Protein AF-A0A3P8L3R5-F1 (afdb_monomer_lite)

pLDDT: mean 77.05, std 10.92, range [41.66, 92.06]

Structure (mmCIF, N/CA/C/O backbone):
data_AF-A0A3P8L3R5-F1
#
_entry.id   AF-A0A3P8L3R5-F1
#
loop_
_atom_site.group_PDB
_atom_site.id
_atom_site.type_symbol
_atom_site.label_atom_id
_atom_site.label_alt_id
_atom_site.label_comp_id
_atom_site.label_asym_id
_atom_site.label_entity_id
_atom_site.label_seq_id
_atom_site.pdbx_PDB_ins_code
_atom_site.Cartn_x
_atom_site.Cartn_y
_atom_site.Cartn_z
_atom_site.occupancy
_atom_site.B_iso_or_equiv
_atom_site.auth_seq_id
_atom_site.auth_comp_id
_atom_site.auth_asym_id
_atom_site.auth_atom_id
_atom_site.pdbx_PDB_model_num
ATOM 1 N N . MET A 1 1 ? 10.689 -2.744 18.948 1.00 55.38 1 MET A N 1
ATOM 2 C CA . MET A 1 1 ? 9.551 -3.321 18.220 1.00 55.38 1 MET A CA 1
ATOM 3 C C . MET A 1 1 ? 8.288 -2.693 18.757 1.00 55.38 1 MET A C 1
ATOM 5 O O . MET A 1 1 ? 8.172 -2.549 19.972 1.00 55.38 1 MET A O 1
ATOM 9 N N . SER A 1 2 ? 7.429 -2.208 17.867 1.00 71.69 2 SER A N 1
ATOM 10 C CA . SER A 1 2 ? 6.117 -1.673 18.232 1.00 71.69 2 SER A CA 1
ATOM 11 C C . SER A 1 2 ? 5.126 -2.814 18.494 1.00 71.69 2 SER A C 1
ATOM 13 O O . SER A 1 2 ? 5.303 -3.927 18.002 1.00 71.69 2 SER A O 1
ATOM 15 N N . ALA A 1 3 ? 4.045 -2.540 19.229 1.00 73.31 3 ALA A N 1
ATOM 16 C CA . ALA A 1 3 ? 3.005 -3.539 19.500 1.00 73.31 3 ALA A CA 1
ATOM 17 C C . ALA A 1 3 ? 2.355 -4.104 18.215 1.00 73.31 3 ALA A C 1
ATOM 19 O O . ALA A 1 3 ? 1.875 -5.236 18.210 1.00 73.31 3 ALA A O 1
ATOM 20 N N . VAL A 1 4 ? 2.361 -3.333 17.122 1.00 66.50 4 VAL A N 1
ATOM 21 C CA . VAL A 1 4 ? 1.850 -3.747 15.806 1.00 66.50 4 VAL A CA 1
ATOM 22 C C . VAL A 1 4 ? 2.812 -4.726 15.132 1.00 66.50 4 VAL A C 1
ATOM 24 O O . VAL A 1 4 ? 2.383 -5.767 14.639 1.00 66.50 4 VAL A O 1
ATOM 27 N N . GLU A 1 5 ? 4.117 -4.443 15.175 1.00 68.12 5 GLU A N 1
ATOM 28 C CA . GLU A 1 5 ? 5.156 -5.346 14.659 1.00 68.12 5 GLU A CA 1
ATOM 29 C C . GLU A 1 5 ? 5.139 -6.693 15.398 1.00 68.12 5 GLU A C 1
ATOM 31 O O . GLU A 1 5 ? 5.202 -7.745 14.762 1.00 68.12 5 GLU A O 1
ATOM 36 N N . ASP A 1 6 ? 4.966 -6.672 16.724 1.00 79.00 6 ASP A N 1
ATOM 37 C CA . ASP A 1 6 ? 4.860 -7.881 17.550 1.00 79.00 6 ASP A CA 1
ATOM 38 C C . ASP A 1 6 ? 3.629 -8.722 17.187 1.00 79.00 6 ASP A C 1
ATOM 40 O O . ASP A 1 6 ? 3.698 -9.952 17.110 1.00 79.00 6 ASP A O 1
ATOM 44 N N . ARG A 1 7 ? 2.491 -8.070 16.928 1.00 78.19 7 ARG A N 1
ATOM 45 C CA . ARG A 1 7 ? 1.249 -8.744 16.530 1.00 78.19 7 ARG A CA 1
ATOM 46 C C . ARG A 1 7 ? 1.318 -9.316 15.120 1.00 78.19 7 ARG A C 1
ATOM 48 O O . ARG A 1 7 ? 0.855 -10.440 14.914 1.00 78.19 7 ARG A O 1
ATOM 55 N N . LEU A 1 8 ? 1.907 -8.593 14.167 1.00 79.38 8 LEU A N 1
ATOM 56 C CA . LEU A 1 8 ? 2.134 -9.105 12.816 1.00 79.38 8 LEU A CA 1
ATOM 57 C C . LEU A 1 8 ? 3.078 -10.312 12.859 1.00 79.38 8 LEU A C 1
ATOM 59 O O . LEU A 1 8 ? 2.760 -11.355 12.293 1.00 79.38 8 LEU A O 1
ATOM 63 N N . ALA A 1 9 ? 4.183 -10.218 13.602 1.00 79.88 9 ALA A N 1
ATOM 64 C CA . ALA A 1 9 ? 5.112 -11.328 13.795 1.00 79.88 9 ALA A CA 1
ATOM 65 C C . ALA A 1 9 ? 4.431 -12.543 14.450 1.00 79.88 9 ALA A C 1
ATOM 67 O O . ALA A 1 9 ? 4.612 -13.674 13.996 1.00 79.88 9 ALA A O 1
ATOM 68 N N . ALA A 1 10 ? 3.599 -12.324 15.473 1.00 84.88 10 ALA A N 1
ATOM 69 C CA . ALA A 1 10 ? 2.829 -13.386 16.118 1.00 84.88 10 ALA A CA 1
ATOM 70 C C . ALA A 1 10 ? 1.792 -14.022 15.177 1.00 84.88 10 ALA A C 1
ATOM 72 O O . ALA A 1 10 ? 1.586 -15.237 15.222 1.00 84.88 10 ALA A O 1
ATOM 73 N N . THR A 1 11 ? 1.157 -13.225 14.315 1.00 85.06 11 THR A N 1
ATOM 74 C CA . THR A 1 11 ? 0.222 -13.708 13.289 1.00 85.06 11 THR A CA 1
ATOM 75 C C . THR A 1 11 ? 0.968 -14.558 12.266 1.00 85.06 11 THR A C 1
ATOM 77 O O . THR A 1 11 ? 0.641 -15.725 12.083 1.00 85.06 11 THR A O 1
ATOM 80 N N . LEU A 1 12 ? 2.064 -14.057 11.695 1.00 85.69 12 LEU A N 1
ATOM 81 C CA . LEU A 1 12 ? 2.889 -14.817 10.754 1.00 85.69 12 LEU A CA 1
ATOM 82 C C . LEU A 1 12 ? 3.422 -16.121 11.363 1.00 85.69 12 LEU A C 1
ATOM 84 O O . LEU A 1 12 ? 3.400 -17.151 10.698 1.00 85.69 12 LEU A O 1
ATOM 88 N N . ALA A 1 13 ? 3.835 -16.120 12.634 1.00 86.94 13 ALA A N 1
ATOM 89 C CA . ALA A 1 13 ? 4.325 -17.315 13.325 1.00 86.94 13 ALA A CA 1
ATOM 90 C C . ALA A 1 13 ? 3.260 -18.423 13.465 1.00 86.94 13 ALA A C 1
ATOM 92 O O . ALA A 1 13 ? 3.587 -19.611 13.372 1.00 86.94 13 ALA A O 1
ATOM 93 N N . LYS A 1 14 ? 1.990 -18.046 13.667 1.00 87.38 14 LYS A N 1
ATOM 94 C CA . LYS A 1 14 ? 0.848 -18.978 13.719 1.00 87.38 14 LYS A CA 1
ATOM 95 C C . LYS A 1 14 ? 0.460 -19.517 12.345 1.00 87.38 14 LYS A C 1
ATOM 97 O O . LYS A 1 14 ? -0.125 -20.593 12.273 1.00 87.38 14 LYS A O 1
ATOM 102 N N . HIS A 1 15 ? 0.805 -18.791 11.284 1.00 86.50 15 HIS A N 1
ATOM 103 C CA . HIS A 1 15 ? 0.458 -19.122 9.907 1.00 86.50 15 HIS A CA 1
ATOM 104 C C . HIS A 1 15 ? 1.689 -19.493 9.060 1.00 86.50 15 HIS A C 1
ATOM 106 O O . HIS A 1 15 ? 1.769 -19.182 7.876 1.00 86.50 15 HIS A O 1
ATOM 112 N N . GLN A 1 16 ? 2.683 -20.141 9.675 1.00 83.06 16 GLN A N 1
ATOM 113 C CA . GLN A 1 16 ? 3.796 -20.766 8.953 1.00 83.06 16 GLN A CA 1
ATOM 114 C C . GLN A 1 16 ? 3.380 -22.135 8.411 1.00 83.06 16 GLN A C 1
ATOM 116 O O . GLN A 1 16 ? 2.519 -22.801 8.991 1.00 83.06 16 GLN A O 1
ATOM 121 N N . PHE A 1 17 ? 4.082 -22.603 7.378 1.00 77.50 17 PHE A N 1
ATOM 122 C CA . PHE A 1 17 ? 3.996 -23.996 6.954 1.00 77.50 17 PHE A CA 1
ATOM 123 C C . PHE A 1 17 ? 4.320 -24.950 8.109 1.00 77.50 17 PHE A C 1
ATOM 125 O O . PHE A 1 17 ? 5.267 -24.746 8.885 1.00 77.50 17 PHE A O 1
ATOM 132 N N . SER A 1 18 ? 3.533 -26.016 8.221 1.00 68.81 18 SER A N 1
ATOM 133 C CA . SER A 1 18 ? 3.913 -27.159 9.036 1.00 68.81 18 SER A CA 1
ATOM 134 C C . SER A 1 18 ? 5.006 -27.947 8.316 1.00 68.81 18 SER A C 1
ATOM 136 O O . SER A 1 18 ? 4.882 -28.282 7.145 1.00 68.81 18 SER A O 1
ATOM 138 N N . TYR A 1 19 ? 6.087 -28.276 9.021 1.00 56.81 19 TYR A N 1
ATOM 139 C CA . TYR A 1 19 ? 7.173 -29.098 8.471 1.00 56.81 19 TYR A CA 1
ATOM 140 C C . TYR A 1 19 ? 6.793 -30.582 8.320 1.00 56.81 19 TYR A C 1
ATOM 142 O O . TYR A 1 19 ? 7.556 -31.345 7.738 1.00 56.81 19 TYR A O 1
ATOM 150 N N . PHE A 1 20 ? 5.663 -31.010 8.895 1.00 57.44 20 PHE A N 1
ATOM 151 C CA . PHE A 1 20 ? 5.317 -32.429 9.024 1.00 57.44 20 PHE A CA 1
ATOM 152 C C . PHE A 1 20 ? 4.307 -32.921 7.985 1.00 57.44 20 PHE A C 1
ATOM 154 O O . PHE A 1 20 ? 4.322 -34.105 7.667 1.00 57.44 20 PHE A O 1
ATOM 161 N N . ASN A 1 21 ? 3.491 -32.025 7.428 1.00 54.94 21 ASN A N 1
ATOM 162 C CA . ASN A 1 21 ? 2.608 -32.291 6.301 1.00 54.94 21 ASN A CA 1
ATOM 163 C C . ASN A 1 21 ? 2.776 -31.116 5.337 1.00 54.94 21 ASN A C 1
ATOM 165 O O . ASN A 1 21 ? 2.343 -30.007 5.626 1.00 54.94 21 ASN A O 1
ATOM 169 N N . GLU A 1 22 ? 3.432 -31.332 4.202 1.00 58.62 22 GLU A N 1
ATOM 170 C CA . GLU A 1 22 ? 3.744 -30.299 3.203 1.00 58.62 22 GLU A CA 1
ATOM 171 C C . GLU A 1 22 ? 2.491 -29.794 2.456 1.00 58.62 22 GLU A C 1
ATOM 173 O O . GLU A 1 22 ? 2.533 -29.608 1.252 1.00 58.62 22 GLU A O 1
ATOM 178 N N . VAL A 1 23 ? 1.348 -29.638 3.127 1.00 60.97 23 VAL A N 1
ATOM 179 C CA . VAL A 1 23 ? 0.067 -29.185 2.560 1.00 60.97 23 VAL A CA 1
ATOM 180 C C . VAL A 1 23 ? -0.790 -28.379 3.549 1.00 60.97 23 VAL A C 1
ATOM 182 O O . VAL A 1 23 ? -1.826 -27.847 3.143 1.00 60.97 23 VAL A O 1
ATOM 185 N N . ASP A 1 24 ? -0.385 -28.252 4.821 1.00 75.75 24 ASP A N 1
ATOM 186 C CA . ASP A 1 24 ? -1.150 -27.540 5.849 1.00 75.75 24 ASP A CA 1
ATOM 187 C C . ASP A 1 24 ? -0.393 -26.351 6.480 1.00 75.75 24 ASP A C 1
ATOM 189 O O . ASP A 1 24 ? 0.824 -26.326 6.702 1.00 75.75 24 ASP A O 1
ATOM 193 N N . CYS A 1 25 ? -1.159 -25.297 6.747 1.00 83.44 25 CYS A N 1
ATOM 194 C CA . CYS A 1 25 ? -0.746 -24.170 7.564 1.00 83.44 25 CYS A CA 1
ATOM 195 C C . CYS A 1 25 ? -0.860 -24.567 9.042 1.00 83.44 25 CYS A C 1
ATOM 197 O O . CYS A 1 25 ? -1.805 -25.253 9.434 1.00 83.44 25 CYS A O 1
ATOM 199 N N . ARG A 1 26 ? 0.042 -24.085 9.905 1.00 85.75 26 ARG A N 1
ATOM 200 C CA . ARG A 1 26 ? 0.009 -24.369 11.357 1.00 85.75 26 ARG A CA 1
ATOM 201 C C . ARG A 1 26 ? -1.292 -23.972 12.058 1.00 85.75 26 ARG A C 1
ATOM 203 O O . ARG A 1 26 ? -1.574 -24.489 13.137 1.00 85.75 26 ARG A O 1
ATOM 210 N N . CYS A 1 27 ? -2.085 -23.085 11.465 1.00 85.62 27 CYS A N 1
ATOM 211 C CA . CYS A 1 27 ? -3.404 -22.718 11.975 1.00 85.62 27 CYS A CA 1
ATOM 212 C C . CYS A 1 27 ? -4.484 -23.793 11.721 1.00 85.62 27 CYS A C 1
ATOM 214 O O . CYS A 1 27 ? -5.622 -23.617 12.147 1.00 85.62 27 CYS A O 1
ATOM 216 N N . GLY A 1 28 ? -4.144 -24.889 11.032 1.00 86.06 28 GLY A N 1
ATOM 217 C CA . GLY A 1 28 ? -5.070 -25.951 10.636 1.00 86.06 28 GLY A CA 1
ATOM 218 C C . GLY A 1 28 ? -5.750 -25.715 9.285 1.00 86.06 28 GLY A C 1
ATOM 219 O O . GLY A 1 28 ? -6.596 -26.514 8.890 1.00 86.06 28 GLY A O 1
ATOM 220 N N . TRP A 1 29 ? -5.400 -24.640 8.570 1.00 87.56 29 TRP A N 1
ATOM 221 C CA . TRP A 1 29 ? -5.862 -24.425 7.200 1.00 87.56 29 TRP A CA 1
ATOM 222 C C . TRP A 1 29 ? -5.174 -25.400 6.244 1.00 87.56 29 TRP A C 1
ATOM 224 O O . TRP A 1 29 ? -3.956 -25.575 6.289 1.00 87.56 29 TRP A O 1
ATOM 234 N N . VAL A 1 30 ? -5.964 -26.011 5.366 1.00 84.31 30 VAL A N 1
ATOM 235 C CA . VAL A 1 30 ? -5.508 -26.967 4.356 1.00 84.31 30 VAL A CA 1
ATOM 236 C C . VAL A 1 30 ? -5.732 -26.344 2.987 1.00 84.31 30 VAL A C 1
ATOM 238 O O . VAL A 1 30 ? -6.819 -25.832 2.717 1.00 84.31 30 VAL A O 1
ATOM 241 N N . ALA A 1 31 ? -4.706 -26.371 2.139 1.00 79.69 31 ALA A N 1
ATOM 242 C CA . ALA A 1 31 ? -4.788 -25.769 0.818 1.00 79.69 31 ALA A CA 1
ATOM 243 C C . ALA A 1 31 ? -5.690 -26.581 -0.123 1.00 79.69 31 ALA A C 1
ATOM 245 O O . ALA A 1 31 ? -5.488 -27.782 -0.301 1.00 79.69 31 ALA A O 1
ATOM 246 N N . ASP A 1 32 ? -6.641 -25.908 -0.771 1.00 81.75 32 ASP A N 1
ATOM 247 C CA . ASP A 1 32 ? -7.305 -26.427 -1.966 1.00 81.75 32 ASP A CA 1
ATOM 248 C C . ASP A 1 32 ? -6.478 -26.008 -3.181 1.00 81.75 32 ASP A C 1
ATOM 250 O O . ASP A 1 32 ? -6.447 -24.836 -3.557 1.00 81.75 32 ASP A O 1
ATOM 254 N N . LEU A 1 33 ? -5.701 -26.950 -3.714 1.00 75.81 33 LEU A N 1
ATOM 255 C CA . LEU A 1 33 ? -4.638 -26.617 -4.654 1.00 75.81 33 LEU A CA 1
ATOM 256 C C . LEU A 1 33 ? -5.145 -26.327 -6.063 1.00 75.81 33 LEU A C 1
ATOM 258 O O . LEU A 1 33 ? -4.493 -25.546 -6.742 1.00 75.81 33 LEU A O 1
ATOM 262 N N . GLY A 1 34 ? -6.287 -26.872 -6.503 1.00 78.31 34 GLY A N 1
ATOM 263 C CA . GLY A 1 34 ? -6.771 -26.686 -7.880 1.00 78.31 34 GLY A CA 1
ATOM 264 C C . GLY A 1 34 ? -5.628 -26.692 -8.915 1.00 78.31 34 GLY A C 1
ATOM 265 O O . GLY A 1 34 ? -4.871 -27.660 -8.993 1.00 78.31 34 GLY A O 1
ATOM 266 N N . ASP A 1 35 ? -5.462 -25.568 -9.625 1.00 76.31 35 ASP A N 1
ATOM 267 C CA . ASP A 1 35 ? -4.362 -25.311 -10.576 1.00 76.31 35 ASP A CA 1
ATOM 268 C C . ASP A 1 35 ? -3.202 -24.445 -10.017 1.00 76.31 35 ASP A C 1
ATOM 270 O O . ASP A 1 35 ? -2.300 -24.054 -10.761 1.00 76.31 35 ASP A O 1
ATOM 274 N N . CYS A 1 36 ? -3.198 -24.095 -8.729 1.00 76.44 36 CYS A N 1
ATOM 275 C CA . CYS A 1 36 ? -2.165 -23.260 -8.107 1.00 76.44 36 CYS A CA 1
ATOM 276 C C . CYS A 1 36 ? -1.168 -24.074 -7.269 1.00 76.44 36 CYS A C 1
ATOM 278 O O . CYS A 1 36 ? -1.457 -25.149 -6.745 1.00 76.44 36 CYS A O 1
ATOM 280 N N . SER A 1 37 ? 0.054 -23.553 -7.126 1.00 81.62 37 SER A N 1
ATOM 281 C CA . SER A 1 37 ? 1.039 -24.182 -6.245 1.00 81.62 37 SER A CA 1
ATOM 282 C C . SER A 1 37 ? 0.665 -23.983 -4.775 1.00 81.62 37 SER A C 1
ATOM 284 O O . SER A 1 37 ? 0.113 -22.951 -4.389 1.00 81.62 37 SER A O 1
ATOM 286 N N . LEU A 1 38 ? 1.060 -24.927 -3.920 1.00 79.88 38 LEU A N 1
ATOM 287 C CA . LEU A 1 38 ? 0.885 -24.814 -2.470 1.00 79.88 38 LEU A CA 1
ATOM 288 C C . LEU A 1 38 ? 1.448 -23.507 -1.901 1.00 79.88 38 LEU A C 1
ATOM 290 O O . LEU A 1 38 ? 0.831 -22.890 -1.036 1.00 79.88 38 LEU A O 1
ATOM 294 N N . ALA A 1 39 ? 2.609 -23.077 -2.397 1.00 74.56 39 ALA A N 1
ATOM 295 C CA . ALA A 1 39 ? 3.230 -21.829 -1.976 1.00 74.56 39 ALA A CA 1
ATOM 296 C C . ALA A 1 39 ? 2.325 -20.618 -2.263 1.00 74.56 39 ALA A C 1
ATOM 298 O O . ALA A 1 39 ? 2.180 -19.751 -1.404 1.00 74.56 39 ALA A O 1
ATOM 299 N N . GLN A 1 40 ? 1.678 -20.583 -3.433 1.00 73.50 40 GLN A N 1
ATOM 300 C CA . GLN A 1 40 ? 0.737 -19.523 -3.805 1.00 73.50 40 GLN A CA 1
ATOM 301 C C . GLN A 1 40 ? -0.546 -19.583 -2.972 1.00 73.50 40 GLN A C 1
ATOM 303 O O . GLN A 1 40 ? -0.970 -18.558 -2.442 1.00 73.50 40 GLN A O 1
ATOM 308 N N . ALA A 1 41 ? -1.126 -20.774 -2.797 1.00 79.81 41 ALA A N 1
ATOM 309 C CA . ALA A 1 41 ? -2.331 -20.960 -1.991 1.00 79.81 41 ALA A CA 1
ATOM 310 C C . ALA A 1 41 ? -2.103 -20.523 -0.530 1.00 79.81 41 ALA A C 1
ATOM 312 O O . ALA A 1 41 ? -2.916 -19.811 0.057 1.00 79.81 41 ALA A O 1
ATOM 313 N N . HIS A 1 42 ? -0.957 -20.893 0.047 1.00 83.19 42 HIS A N 1
ATOM 314 C CA . HIS A 1 42 ? -0.583 -20.507 1.404 1.00 83.19 42 HIS A CA 1
ATOM 315 C C . HIS A 1 42 ? -0.300 -19.006 1.531 1.00 83.19 42 HIS A C 1
ATOM 317 O O . HIS A 1 42 ? -0.730 -18.385 2.500 1.00 83.19 42 HIS A O 1
ATOM 323 N N . ALA A 1 43 ? 0.379 -18.397 0.553 1.00 77.38 43 ALA A N 1
ATOM 324 C CA . ALA A 1 43 ? 0.585 -16.950 0.534 1.00 77.38 43 ALA A CA 1
ATOM 325 C C . ALA A 1 43 ? -0.753 -16.189 0.512 1.00 77.38 43 ALA A C 1
ATOM 327 O O . ALA A 1 43 ? -0.932 -15.254 1.292 1.00 77.38 43 ALA A O 1
ATOM 328 N N . ALA A 1 44 ? -1.714 -16.639 -0.301 1.00 79.62 44 ALA A N 1
ATOM 329 C CA . ALA A 1 44 ? -3.061 -16.073 -0.339 1.00 79.62 44 ALA A CA 1
ATOM 330 C C . ALA A 1 44 ? -3.808 -16.249 0.997 1.00 79.62 44 ALA A C 1
ATOM 332 O O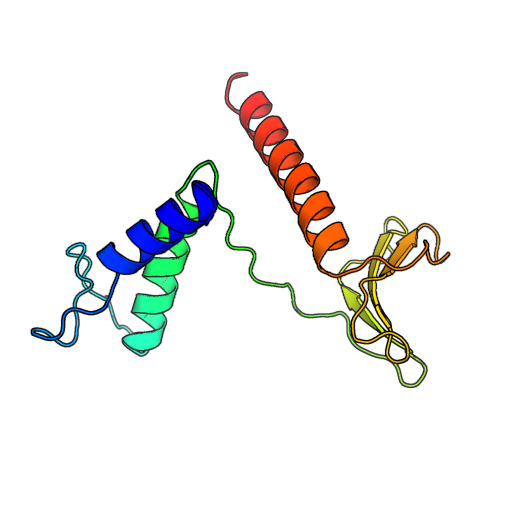 . ALA A 1 44 ? -4.447 -15.314 1.475 1.00 79.62 44 ALA A O 1
ATOM 333 N N . HIS A 1 45 ? -3.679 -17.411 1.648 1.00 84.62 45 HIS A N 1
ATOM 334 C CA . HIS A 1 45 ? -4.241 -17.641 2.981 1.00 84.62 45 HIS A CA 1
ATOM 335 C C . HIS A 1 45 ? -3.665 -16.682 4.036 1.00 84.62 45 HIS A C 1
ATOM 337 O O . HIS A 1 45 ? -4.423 -16.053 4.773 1.00 84.62 45 HIS A O 1
ATOM 343 N N . VAL A 1 46 ? -2.337 -16.542 4.109 1.00 82.81 46 VAL A N 1
ATOM 344 C CA . VAL A 1 46 ? -1.683 -15.630 5.063 1.00 82.81 46 VAL A CA 1
ATOM 345 C C . VAL A 1 46 ? -2.100 -14.182 4.798 1.00 82.81 46 VAL A C 1
ATOM 347 O O . VAL A 1 46 ? -2.410 -13.458 5.743 1.00 82.81 46 VAL A O 1
ATOM 350 N N . ALA A 1 47 ? -2.172 -13.773 3.528 1.00 76.81 47 ALA A N 1
ATOM 351 C CA . ALA A 1 47 ? -2.651 -12.448 3.148 1.00 76.81 47 ALA A CA 1
ATOM 352 C C . ALA A 1 47 ? -4.096 -12.204 3.617 1.00 76.81 47 ALA A C 1
ATOM 354 O O . ALA A 1 47 ? -4.366 -11.166 4.214 1.00 76.81 47 ALA A O 1
ATOM 355 N N . ALA A 1 48 ? -4.997 -13.176 3.437 1.00 79.12 48 ALA A N 1
ATOM 356 C CA . ALA A 1 48 ? -6.385 -13.083 3.896 1.00 79.12 48 ALA A CA 1
ATOM 357 C C . ALA A 1 48 ? -6.500 -12.967 5.426 1.00 79.12 48 ALA A C 1
ATOM 359 O O . ALA A 1 48 ? -7.312 -12.197 5.931 1.00 79.12 48 ALA A O 1
ATOM 360 N N . VAL A 1 49 ? -5.662 -13.690 6.176 1.00 84.38 49 VAL A N 1
ATOM 361 C CA . VAL A 1 49 ? -5.620 -13.611 7.645 1.00 84.38 49 VAL A CA 1
ATOM 362 C C . VAL A 1 49 ? -5.171 -12.229 8.107 1.00 84.38 49 VAL A C 1
ATOM 364 O O . VAL A 1 49 ? -5.796 -11.650 8.992 1.00 84.38 49 VAL A O 1
ATOM 367 N N . ILE A 1 50 ? -4.116 -11.677 7.505 1.00 80.50 50 ILE A N 1
ATOM 368 C CA . ILE A 1 50 ? -3.638 -10.334 7.857 1.00 80.50 50 ILE A CA 1
ATOM 369 C C . ILE A 1 50 ? -4.694 -9.287 7.483 1.00 80.50 50 ILE A C 1
ATOM 371 O O . ILE A 1 50 ? -4.988 -8.420 8.297 1.00 80.50 50 ILE A O 1
ATOM 375 N N . ALA A 1 51 ? -5.311 -9.410 6.305 1.00 71.88 51 ALA A N 1
ATOM 376 C CA . ALA A 1 51 ? -6.378 -8.521 5.847 1.00 71.88 51 ALA A CA 1
ATOM 377 C C . ALA A 1 51 ? -7.660 -8.602 6.698 1.00 71.88 51 ALA A C 1
ATOM 379 O O . ALA A 1 51 ? -8.456 -7.669 6.681 1.00 71.88 51 ALA A O 1
ATOM 380 N N . SER A 1 52 ? -7.866 -9.694 7.444 1.00 75.62 52 SER A N 1
ATOM 381 C CA . SER A 1 52 ? -8.984 -9.843 8.388 1.00 75.62 52 SER A CA 1
ATOM 382 C C . SER A 1 52 ? -8.752 -9.171 9.748 1.00 75.62 52 SER A C 1
ATOM 384 O O . SER A 1 52 ? -9.636 -9.208 10.598 1.00 75.62 52 SER A O 1
ATOM 386 N N . SER A 1 53 ? -7.571 -8.589 9.985 1.00 76.50 53 SER A N 1
ATOM 387 C CA . SER A 1 53 ? -7.299 -7.822 11.202 1.00 76.50 53 SER A CA 1
ATOM 388 C C . SER A 1 53 ? -7.830 -6.401 11.041 1.00 76.50 53 SER A C 1
ATOM 390 O O . SER A 1 53 ? -7.445 -5.704 10.109 1.00 76.50 53 SER A O 1
ATOM 392 N N . ASP A 1 54 ? -8.632 -5.935 11.996 1.00 68.88 54 ASP A N 1
ATOM 393 C CA . ASP A 1 54 ? -9.258 -4.602 11.944 1.00 68.88 54 ASP A CA 1
ATOM 394 C C . ASP A 1 54 ? -8.243 -3.439 11.925 1.00 68.88 54 ASP A C 1
ATOM 396 O O . ASP A 1 54 ? -8.574 -2.311 11.568 1.00 68.88 54 ASP A O 1
ATOM 400 N N . ASP A 1 55 ? -6.997 -3.711 12.317 1.00 66.06 55 ASP A N 1
ATOM 401 C CA . ASP A 1 55 ? -5.900 -2.751 12.440 1.00 66.06 55 ASP A CA 1
ATOM 402 C C . ASP A 1 55 ? -4.680 -3.063 11.552 1.00 66.06 55 ASP A C 1
ATOM 404 O O . ASP A 1 55 ? -3.651 -2.399 11.684 1.00 66.06 55 ASP A O 1
ATOM 408 N N . LEU A 1 56 ? -4.765 -4.058 10.656 1.00 65.88 56 LEU A N 1
ATOM 409 C CA . LEU A 1 56 ? -3.729 -4.341 9.655 1.00 65.88 56 LEU A CA 1
ATOM 410 C C . LEU A 1 56 ? -4.346 -4.295 8.258 1.00 65.88 56 LEU A C 1
ATOM 412 O O . LEU A 1 56 ? -5.352 -4.941 7.995 1.00 65.88 56 LEU A O 1
ATOM 416 N N . ALA A 1 57 ? -3.699 -3.596 7.328 1.00 61.00 57 ALA A N 1
ATOM 417 C CA . ALA A 1 57 ? -4.026 -3.713 5.913 1.00 61.00 57 ALA A CA 1
ATOM 418 C C . ALA A 1 57 ? -2.859 -4.314 5.144 1.00 61.00 57 ALA A C 1
ATOM 420 O O . ALA A 1 57 ? -1.717 -3.868 5.260 1.00 61.00 57 ALA A O 1
ATOM 421 N N . VAL A 1 58 ? -3.175 -5.306 4.317 1.00 62.66 58 VAL A N 1
ATOM 422 C CA . VAL A 1 58 ? -2.321 -5.716 3.205 1.00 62.66 58 VAL A CA 1
ATOM 423 C C . VAL A 1 58 ? -2.843 -4.994 1.977 1.00 62.66 58 VAL A C 1
ATOM 425 O O . VAL A 1 58 ? -3.991 -5.189 1.587 1.00 62.66 58 VAL A O 1
ATOM 428 N N . ILE A 1 59 ? -2.005 -4.149 1.389 1.00 65.38 59 ILE A N 1
ATOM 429 C CA . ILE A 1 59 ? -2.331 -3.430 0.163 1.00 65.38 59 ILE A CA 1
ATOM 430 C C . ILE A 1 59 ? -1.483 -4.057 -0.936 1.00 65.38 59 ILE A C 1
ATOM 432 O O . ILE A 1 59 ? -0.267 -3.867 -0.972 1.00 65.38 59 ILE A O 1
ATOM 436 N N . GLU A 1 60 ? -2.114 -4.847 -1.804 1.00 67.44 60 GLU A N 1
ATOM 437 C CA . GLU A 1 60 ? -1.487 -5.183 -3.078 1.00 67.44 60 GLU A CA 1
ATOM 438 C C . GLU A 1 60 ? -1.369 -3.890 -3.882 1.00 67.44 60 GLU A C 1
ATOM 440 O O . GLU A 1 60 ? -2.348 -3.154 -4.040 1.00 67.44 60 GLU A O 1
ATOM 445 N N . LEU A 1 61 ? -0.158 -3.578 -4.343 1.00 68.19 61 LEU A N 1
ATOM 446 C CA . LEU A 1 61 ? 0.033 -2.389 -5.156 1.00 68.19 61 LEU A CA 1
ATOM 447 C C . LEU A 1 61 ? -0.687 -2.590 -6.494 1.00 68.19 61 LEU A C 1
ATOM 449 O O . LEU A 1 61 ? -0.475 -3.621 -7.142 1.00 68.19 61 LEU A O 1
ATOM 453 N N . PRO A 1 62 ? -1.502 -1.619 -6.942 1.00 77.50 62 PRO A N 1
ATOM 454 C CA . PRO A 1 62 ? -2.042 -1.675 -8.286 1.00 77.50 62 PRO A CA 1
ATOM 455 C C . PRO A 1 62 ? -0.894 -1.695 -9.297 1.00 77.50 62 PRO A C 1
ATOM 457 O O . PRO A 1 62 ? 0.225 -1.241 -9.019 1.00 77.50 62 PRO A O 1
ATOM 460 N N . LYS A 1 63 ? -1.171 -2.214 -10.498 1.00 86.62 63 LYS A N 1
ATOM 461 C CA . LYS A 1 63 ? -0.227 -2.061 -11.608 1.00 86.62 63 LYS A CA 1
ATOM 462 C C . LYS A 1 63 ? 0.077 -0.566 -11.775 1.00 86.62 63 LYS A C 1
ATOM 464 O O . LYS A 1 63 ? -0.868 0.226 -11.721 1.00 86.62 63 LYS A O 1
ATOM 469 N N . PRO A 1 64 ? 1.355 -0.181 -11.932 1.00 90.25 64 PRO A N 1
ATOM 470 C CA . PRO A 1 64 ? 1.679 1.199 -12.252 1.00 90.25 64 PRO A CA 1
ATOM 471 C C . PRO A 1 64 ? 1.047 1.576 -13.593 1.00 90.25 64 PRO A C 1
ATOM 473 O O . PRO A 1 64 ? 0.729 0.702 -14.409 1.00 90.25 64 PRO A O 1
ATOM 476 N N . ASN A 1 65 ? 0.881 2.875 -13.806 1.00 88.56 65 ASN A N 1
ATOM 477 C CA . ASN A 1 65 ? 0.458 3.419 -15.088 1.00 88.56 65 ASN A CA 1
ATOM 478 C C . ASN A 1 65 ? 1.454 3.013 -16.190 1.00 88.56 65 ASN A C 1
ATOM 480 O O . ASN A 1 65 ? 2.636 2.774 -15.918 1.00 88.56 65 ASN A O 1
ATOM 484 N N . GLU A 1 66 ? 0.974 2.909 -17.431 1.00 89.44 66 GLU A N 1
ATOM 485 C CA . GLU A 1 66 ? 1.862 2.705 -18.580 1.00 89.44 66 GLU A CA 1
ATOM 486 C C . GLU A 1 66 ? 2.809 3.899 -18.704 1.00 89.44 66 GLU A C 1
ATOM 488 O O . GLU A 1 66 ? 2.376 5.037 -18.537 1.00 89.44 66 GLU A O 1
ATOM 493 N N . ARG A 1 67 ? 4.095 3.622 -18.959 1.00 88.50 67 ARG A N 1
ATOM 494 C CA . ARG A 1 67 ? 5.097 4.669 -19.155 1.00 88.50 67 ARG A CA 1
ATOM 495 C C . ARG A 1 67 ? 5.180 5.076 -20.623 1.00 88.50 67 ARG A C 1
ATOM 497 O O . ARG A 1 67 ? 5.269 4.201 -21.487 1.00 88.50 67 ARG A O 1
ATOM 504 N N . GLU A 1 68 ? 5.215 6.376 -20.875 1.00 86.69 68 GLU A N 1
ATOM 505 C CA . GLU A 1 68 ? 5.550 6.986 -22.162 1.00 86.69 68 GLU A CA 1
ATOM 506 C C . GLU A 1 68 ? 7.064 7.269 -22.261 1.00 86.69 68 GLU A C 1
ATOM 508 O O . GLU A 1 68 ? 7.796 7.219 -21.268 1.00 86.69 68 GLU A O 1
ATOM 513 N N . ASP A 1 69 ? 7.568 7.507 -23.477 1.00 82.50 69 ASP A N 1
ATOM 514 C CA . ASP A 1 69 ? 9.013 7.628 -23.750 1.00 82.50 69 ASP A CA 1
ATOM 515 C C . ASP A 1 69 ? 9.678 8.827 -23.038 1.00 82.50 69 ASP A C 1
ATOM 517 O O . ASP A 1 69 ? 10.898 8.837 -22.856 1.00 82.50 69 ASP A O 1
ATOM 521 N N . ASP A 1 70 ? 8.903 9.840 -22.651 1.00 84.81 70 ASP A N 1
ATOM 522 C CA . ASP A 1 70 ? 9.343 11.051 -21.954 1.00 84.81 70 ASP A CA 1
ATOM 523 C C . ASP A 1 70 ? 8.980 11.079 -20.460 1.00 84.81 70 ASP A C 1
ATOM 525 O O . ASP A 1 70 ? 9.278 12.063 -19.777 1.00 84.81 70 ASP A O 1
ATOM 529 N N . ASP A 1 71 ? 8.418 9.993 -19.924 1.00 85.44 7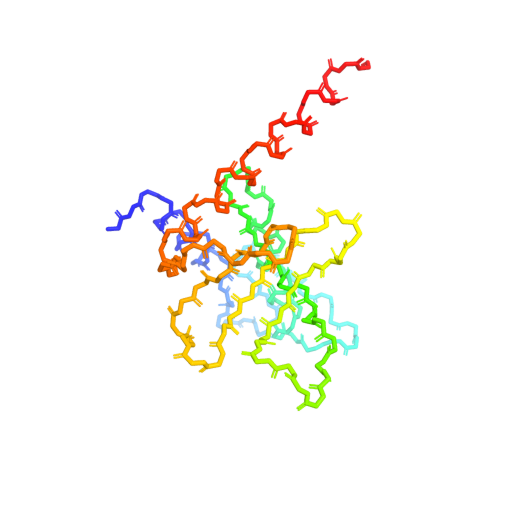1 ASP A N 1
ATOM 530 C CA . ASP A 1 71 ? 8.115 9.900 -18.500 1.00 85.44 71 ASP A CA 1
ATOM 531 C C . ASP A 1 71 ? 9.386 9.863 -17.655 1.00 85.44 71 ASP A C 1
ATOM 533 O O . ASP A 1 71 ? 10.297 9.065 -17.891 1.00 85.44 71 ASP A O 1
ATOM 537 N N . THR A 1 72 ? 9.391 10.650 -16.579 1.00 87.94 72 THR A N 1
ATOM 538 C CA . THR A 1 72 ? 10.494 10.724 -15.606 1.00 87.94 72 THR A CA 1
ATOM 539 C C . THR A 1 72 ? 10.171 10.059 -14.268 1.00 87.94 72 THR A C 1
ATOM 541 O O . THR A 1 72 ? 10.915 10.212 -13.297 1.00 87.94 72 THR A O 1
ATOM 544 N N . ALA A 1 73 ? 9.049 9.339 -14.173 1.00 89.44 73 ALA A N 1
ATOM 545 C CA . ALA A 1 73 ? 8.614 8.691 -12.944 1.00 89.44 73 ALA A CA 1
ATOM 546 C C . ALA A 1 73 ? 7.802 7.420 -13.210 1.00 89.44 73 ALA A C 1
ATOM 548 O O . ALA A 1 73 ? 7.101 7.293 -14.211 1.00 89.44 73 ALA A O 1
ATOM 549 N N . THR A 1 74 ? 7.847 6.487 -12.260 1.00 92.06 74 THR A N 1
ATOM 550 C CA . THR A 1 74 ? 6.865 5.395 -12.185 1.00 92.06 74 THR A CA 1
ATOM 551 C C . THR A 1 74 ? 5.700 5.858 -11.323 1.00 92.06 74 THR A C 1
ATOM 553 O O . THR A 1 74 ? 5.923 6.247 -10.175 1.00 92.06 74 THR A O 1
ATOM 556 N N . THR A 1 75 ? 4.476 5.830 -11.852 1.00 90.25 75 THR A N 1
ATOM 557 C CA . THR A 1 75 ? 3.314 6.461 -11.208 1.00 90.25 75 THR A CA 1
ATOM 558 C C . THR A 1 75 ? 2.124 5.517 -11.034 1.00 90.25 75 THR A C 1
ATOM 560 O O . THR A 1 75 ? 1.988 4.508 -11.728 1.00 90.25 75 THR A O 1
ATOM 563 N N . TRP A 1 76 ? 1.249 5.862 -10.090 1.00 89.81 76 TRP A N 1
ATOM 564 C CA . TRP A 1 76 ? -0.009 5.194 -9.775 1.00 89.81 76 TRP A CA 1
ATOM 565 C C . TRP A 1 76 ? -1.136 6.226 -9.628 1.00 89.81 76 TRP A C 1
ATOM 567 O O . TRP A 1 76 ? -0.926 7.316 -9.087 1.00 89.81 76 TRP A O 1
ATOM 577 N N . GLY A 1 77 ? -2.344 5.845 -10.057 1.00 80.88 77 GLY A N 1
ATOM 578 C CA . GLY A 1 77 ? -3.550 6.681 -10.009 1.00 80.88 77 GLY A CA 1
ATOM 579 C C . GLY A 1 77 ? -3.876 7.342 -11.351 1.00 80.88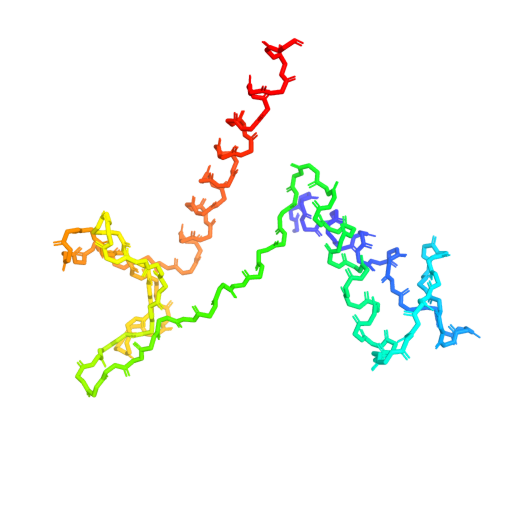 77 GLY A C 1
ATOM 580 O O . GLY A 1 77 ? -3.007 7.487 -12.209 1.00 80.88 77 GLY A O 1
ATOM 581 N N . GLU A 1 78 ? -5.141 7.725 -11.542 1.00 69.50 78 GLU A N 1
ATOM 582 C CA . GLU A 1 78 ? -5.606 8.403 -12.758 1.00 69.50 78 GLU A CA 1
ATOM 583 C C . GLU A 1 78 ? -5.551 9.930 -12.630 1.00 69.50 78 GLU A C 1
ATOM 585 O O . GLU A 1 78 ? -5.876 10.505 -11.592 1.00 69.50 78 GLU A O 1
ATOM 590 N N . ALA A 1 79 ? -5.295 10.596 -13.756 1.00 55.97 79 ALA A N 1
ATOM 591 C CA . ALA A 1 79 ? -5.381 12.048 -13.909 1.00 55.97 79 ALA A CA 1
ATOM 592 C C . ALA A 1 79 ? -6.782 12.644 -13.629 1.00 55.97 79 ALA A C 1
ATOM 594 O O . ALA A 1 79 ? -6.926 13.862 -13.548 1.00 55.97 79 ALA A O 1
ATOM 595 N N . TYR A 1 80 ? -7.827 11.821 -13.464 1.00 50.81 80 TYR A N 1
ATOM 596 C CA . TYR A 1 80 ? -9.225 12.268 -13.410 1.00 50.81 80 TYR A CA 1
ATOM 597 C C . TYR A 1 80 ? -9.621 13.121 -12.195 1.00 50.81 80 TYR A C 1
ATOM 599 O O . TYR A 1 80 ? -10.725 13.654 -12.177 1.00 50.81 80 TYR A O 1
ATOM 607 N N . ASN A 1 81 ? -8.736 13.311 -11.216 1.00 57.44 81 ASN A N 1
ATOM 608 C CA . ASN A 1 81 ? -8.894 14.303 -10.143 1.00 57.44 81 ASN A CA 1
ATOM 609 C C . ASN A 1 81 ? -7.570 15.010 -9.827 1.00 57.44 81 ASN A C 1
ATOM 611 O O . ASN A 1 81 ? -7.356 15.457 -8.702 1.00 57.44 81 ASN A O 1
ATOM 615 N N . ASN A 1 82 ? -6.669 15.053 -10.813 1.00 71.81 82 ASN A N 1
ATOM 616 C CA . ASN A 1 82 ? -5.356 15.670 -10.717 1.00 71.81 82 ASN A CA 1
ATOM 617 C C . ASN A 1 82 ? -4.478 15.190 -9.543 1.00 71.81 82 ASN A C 1
ATOM 619 O O . ASN A 1 82 ? -3.591 15.925 -9.127 1.00 71.81 82 ASN A O 1
ATOM 623 N N . LEU A 1 83 ? -4.703 13.987 -9.005 1.00 79.94 83 LEU A N 1
ATOM 624 C CA . LEU A 1 83 ? -3.874 13.398 -7.953 1.00 79.94 83 LEU A CA 1
ATOM 625 C C . LEU A 1 83 ? -3.122 12.194 -8.513 1.00 79.94 83 LEU A C 1
ATOM 627 O O . LEU A 1 83 ? -3.740 11.227 -8.955 1.00 79.94 83 LEU A O 1
ATOM 631 N N . GLN A 1 84 ? -1.798 12.230 -8.434 1.00 87.12 84 GLN A N 1
ATOM 632 C CA . GLN A 1 84 ? -0.938 11.122 -8.832 1.00 87.12 84 GLN A CA 1
ATOM 633 C C . GLN A 1 84 ? 0.138 10.900 -7.771 1.00 87.12 84 GLN A C 1
ATOM 635 O O . GLN A 1 84 ? 0.618 11.846 -7.150 1.00 87.12 84 GLN A O 1
ATOM 640 N N . VAL A 1 85 ? 0.517 9.644 -7.553 1.00 89.44 85 VAL A N 1
ATOM 641 C CA . VAL A 1 85 ? 1.616 9.278 -6.653 1.00 89.44 85 VAL A CA 1
ATOM 642 C C . VAL A 1 85 ? 2.651 8.515 -7.455 1.00 89.44 85 VAL A C 1
ATOM 644 O O . VAL A 1 85 ? 2.298 7.748 -8.347 1.00 89.44 85 VAL A O 1
ATOM 647 N N . GLY A 1 86 ? 3.929 8.692 -7.155 1.00 91.06 86 GLY A N 1
ATOM 648 C CA . GLY A 1 86 ? 4.976 8.025 -7.909 1.00 91.06 86 GLY A CA 1
ATOM 649 C C . GLY A 1 86 ? 6.358 8.163 -7.305 1.00 91.06 86 GLY A C 1
ATOM 650 O O . GLY A 1 86 ? 6.560 8.800 -6.272 1.00 91.06 86 GLY A O 1
ATOM 651 N N . VAL A 1 87 ? 7.304 7.527 -7.978 1.00 92.06 87 VAL A N 1
ATOM 652 C CA . VAL A 1 87 ? 8.729 7.551 -7.657 1.00 92.06 87 VAL A CA 1
ATOM 653 C C . VAL A 1 87 ? 9.442 8.140 -8.865 1.00 92.06 87 VAL A C 1
ATOM 655 O O . VAL A 1 87 ? 9.388 7.560 -9.952 1.00 92.06 87 VAL A O 1
ATOM 658 N N . HIS A 1 88 ? 10.050 9.312 -8.681 1.00 88.25 88 HIS A N 1
ATOM 659 C CA . HIS A 1 88 ? 10.786 10.008 -9.733 1.00 88.25 88 HIS A CA 1
ATOM 660 C C . HIS A 1 88 ? 12.134 9.325 -9.971 1.00 88.25 88 HIS A C 1
ATOM 662 O O . HIS A 1 88 ? 12.808 8.933 -9.020 1.00 88.25 88 HIS A O 1
ATOM 668 N N . ASP A 1 89 ? 12.563 9.220 -11.225 1.00 89.62 89 ASP A N 1
ATOM 669 C CA . ASP A 1 89 ? 13.776 8.484 -11.590 1.00 89.62 89 ASP A CA 1
ATOM 670 C C . ASP A 1 89 ? 15.041 9.124 -10.975 1.00 89.62 89 ASP A C 1
ATOM 672 O O . ASP A 1 89 ? 15.970 8.420 -10.579 1.00 89.62 89 ASP A O 1
ATOM 676 N N . GLU A 1 90 ? 15.063 10.456 -10.828 1.00 88.00 90 GLU A N 1
ATOM 677 C CA . GLU A 1 90 ? 16.160 11.194 -10.168 1.00 88.00 90 GLU A CA 1
ATOM 678 C C . GLU A 1 90 ? 16.121 11.128 -8.630 1.00 88.00 90 GLU A C 1
ATOM 680 O O . GLU A 1 90 ? 17.144 11.341 -7.979 1.00 88.00 90 GLU A O 1
ATOM 685 N N . TYR A 1 91 ? 14.960 10.808 -8.051 1.00 84.62 91 TYR A N 1
ATOM 686 C CA . TYR A 1 91 ? 14.722 10.737 -6.605 1.00 84.62 91 TYR A CA 1
ATOM 687 C C . TYR A 1 91 ? 14.127 9.372 -6.245 1.00 84.62 91 TYR A C 1
ATOM 689 O O . TYR A 1 91 ? 13.077 9.269 -5.614 1.00 84.62 91 TYR A O 1
ATOM 697 N N . ALA A 1 92 ? 14.793 8.306 -6.697 1.00 87.50 92 ALA A N 1
ATOM 698 C CA . ALA A 1 92 ? 14.265 6.942 -6.658 1.00 87.50 92 ALA A CA 1
ATOM 699 C C . ALA A 1 92 ? 14.060 6.371 -5.237 1.00 87.50 92 ALA A C 1
ATOM 701 O O . ALA A 1 92 ? 13.460 5.308 -5.076 1.00 87.50 92 ALA A O 1
ATOM 702 N N . ASP A 1 93 ? 14.573 7.047 -4.207 1.00 87.94 93 ASP A N 1
ATOM 703 C CA . ASP A 1 93 ? 14.397 6.720 -2.792 1.00 87.94 93 ASP A CA 1
ATOM 704 C C . ASP A 1 93 ? 13.328 7.578 -2.094 1.00 87.94 93 ASP A C 1
ATOM 706 O O . ASP A 1 93 ? 13.133 7.444 -0.885 1.00 87.94 93 ASP A O 1
ATOM 710 N N . GLN A 1 94 ? 12.625 8.431 -2.839 1.00 88.88 94 GLN A N 1
ATOM 711 C CA . GLN A 1 94 ? 11.589 9.330 -2.341 1.00 88.88 94 GLN A CA 1
ATOM 712 C C . GLN A 1 94 ? 10.250 9.065 -3.031 1.00 88.88 94 GLN A C 1
ATOM 714 O O . GLN A 1 94 ? 10.169 8.526 -4.135 1.00 88.88 94 GLN A O 1
ATOM 719 N N . VAL A 1 95 ? 9.176 9.443 -2.346 1.00 90.00 95 VAL A N 1
ATOM 720 C CA . VAL A 1 95 ? 7.806 9.357 -2.845 1.00 90.00 95 VAL A CA 1
ATOM 721 C C . VAL A 1 95 ? 7.341 10.759 -3.180 1.00 90.00 95 VAL A C 1
ATOM 723 O O . VAL A 1 95 ? 7.383 11.645 -2.331 1.00 90.00 95 VAL A O 1
ATOM 726 N N . GLN A 1 96 ? 6.862 10.959 -4.398 1.00 90.06 96 GLN A N 1
ATOM 727 C CA . GLN A 1 96 ? 6.326 12.237 -4.835 1.00 90.06 96 GLN A CA 1
ATOM 728 C C . GLN A 1 96 ? 4.820 12.134 -5.055 1.00 90.06 96 GLN A C 1
ATOM 730 O O . GLN A 1 96 ? 4.310 11.140 -5.578 1.00 90.06 96 GLN A O 1
ATOM 735 N N . VAL A 1 97 ? 4.112 13.177 -4.629 1.00 87.94 97 VAL A N 1
ATOM 736 C CA . VAL A 1 97 ? 2.685 13.363 -4.879 1.00 87.94 97 VAL A CA 1
ATOM 737 C C . VAL A 1 97 ? 2.524 14.579 -5.777 1.00 87.94 97 VAL A C 1
ATOM 739 O O . VAL A 1 97 ? 3.024 15.658 -5.459 1.00 87.94 97 VAL A O 1
ATOM 742 N N . TRP A 1 98 ? 1.814 14.401 -6.883 1.00 86.12 98 TRP A N 1
ATOM 743 C CA . TRP A 1 98 ? 1.408 15.480 -7.771 1.00 86.12 98 TRP A CA 1
ATOM 744 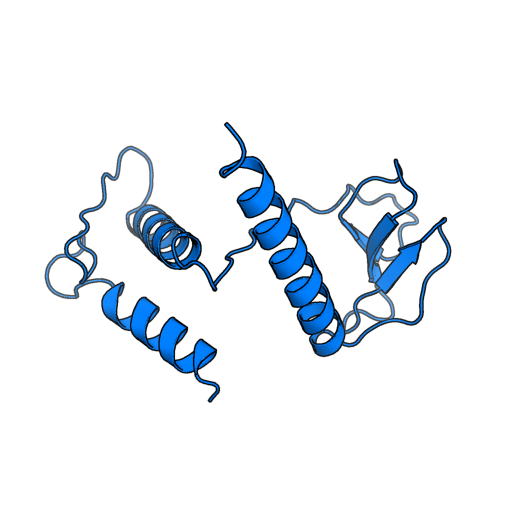C C . TRP A 1 98 ? -0.052 15.810 -7.511 1.00 86.12 98 TRP A C 1
ATOM 746 O O . TRP A 1 98 ? -0.899 14.914 -7.494 1.00 86.12 98 TRP A O 1
ATOM 756 N N . VAL A 1 99 ? -0.328 17.098 -7.322 1.00 81.31 99 VAL A N 1
ATOM 757 C CA . VAL A 1 99 ? -1.680 17.656 -7.242 1.00 81.31 99 VAL A CA 1
ATOM 758 C C . VAL A 1 99 ? -1.782 18.736 -8.307 1.00 81.31 99 VAL A C 1
ATOM 760 O O . VAL A 1 99 ? -0.933 19.617 -8.353 1.00 81.31 99 VAL A O 1
ATOM 763 N N . ASP A 1 100 ? -2.780 18.672 -9.185 1.00 82.12 100 ASP A N 1
ATOM 764 C CA . ASP A 1 100 ? -2.916 19.623 -10.306 1.00 82.12 100 ASP A CA 1
ATOM 765 C C . ASP A 1 100 ? -1.679 19.657 -11.218 1.00 82.12 100 ASP A C 1
ATOM 767 O O . ASP A 1 100 ? -1.348 20.690 -11.788 1.00 82.12 100 ASP A O 1
ATOM 771 N N . TYR A 1 101 ? -1.020 18.500 -11.380 1.00 73.62 101 TYR A N 1
ATOM 772 C CA . TYR A 1 101 ? 0.247 18.320 -12.110 1.00 73.62 101 TYR A CA 1
ATOM 773 C C . TYR A 1 101 ? 1.446 19.070 -11.509 1.00 73.62 101 TYR A C 1
ATOM 775 O O . TYR A 1 101 ? 2.542 19.019 -12.063 1.00 73.62 101 TYR A O 1
ATOM 783 N N . GLU A 1 102 ? 1.274 19.700 -10.348 1.00 80.38 102 GLU A N 1
ATOM 784 C CA . GLU A 1 102 ? 2.348 20.351 -9.610 1.00 80.38 102 GLU A CA 1
ATOM 785 C C . GLU A 1 102 ? 2.910 19.373 -8.562 1.00 80.38 102 GLU A C 1
ATOM 787 O O . GLU A 1 102 ? 2.157 18.856 -7.724 1.00 80.38 102 GLU A O 1
ATOM 792 N N . PRO A 1 103 ? 4.222 19.075 -8.592 1.00 78.69 103 PRO A N 1
ATOM 793 C CA . PRO A 1 103 ? 4.842 18.223 -7.591 1.00 78.69 103 PRO A CA 1
ATOM 794 C C . PRO A 1 103 ? 4.857 18.922 -6.228 1.00 78.69 103 PRO A C 1
ATOM 796 O O . PRO A 1 103 ? 5.381 20.026 -6.077 1.00 78.69 103 PRO A O 1
ATOM 799 N N . ILE A 1 104 ? 4.344 18.246 -5.205 1.00 84.25 104 ILE A N 1
ATOM 800 C CA . ILE A 1 104 ? 4.583 18.620 -3.806 1.00 84.25 104 ILE A CA 1
ATOM 801 C C . ILE A 1 104 ? 5.992 18.158 -3.418 1.00 84.25 104 ILE A C 1
ATOM 803 O O . ILE A 1 104 ? 6.501 17.209 -4.008 1.00 84.25 104 ILE A O 1
ATOM 807 N N . GLU A 1 105 ? 6.626 18.809 -2.436 1.00 87.25 105 GLU A N 1
ATOM 808 C CA . GLU A 1 105 ? 7.924 18.388 -1.888 1.00 87.25 105 GLU A CA 1
ATOM 809 C C . GLU A 1 105 ? 7.974 16.861 -1.660 1.00 87.25 105 GLU A C 1
ATOM 811 O O . GLU A 1 105 ? 7.059 16.327 -1.020 1.00 87.25 105 GLU A O 1
ATOM 816 N N . PRO A 1 106 ? 8.993 16.154 -2.195 1.00 86.81 106 PRO A N 1
ATOM 817 C CA . PRO A 1 106 ? 9.088 14.709 -2.056 1.00 86.81 106 PRO A CA 1
ATOM 818 C C . PRO A 1 106 ? 9.154 14.290 -0.591 1.00 86.81 106 PRO A C 1
ATOM 820 O O . PRO A 1 106 ? 9.820 14.913 0.236 1.00 86.81 106 PRO A O 1
ATOM 823 N N . TRP A 1 107 ? 8.506 13.179 -0.286 1.00 88.31 107 TRP A N 1
ATOM 824 C CA . TRP A 1 107 ? 8.504 12.574 1.033 1.00 88.31 107 TRP A CA 1
ATOM 825 C C . TRP A 1 107 ? 9.511 11.439 1.099 1.00 88.31 107 TRP A C 1
ATOM 827 O O . TRP A 1 107 ? 9.696 10.674 0.149 1.00 88.31 107 TRP A O 1
ATOM 837 N N . SER A 1 108 ? 10.117 11.256 2.266 1.00 85.38 108 SER A N 1
ATOM 838 C CA . SER A 1 108 ? 10.783 9.996 2.563 1.00 85.38 108 SER A CA 1
ATOM 839 C C . SER A 1 108 ? 9.765 8.841 2.555 1.00 85.38 108 SER A C 1
ATOM 841 O O . SER A 1 108 ? 8.580 9.045 2.848 1.00 85.38 108 SER A O 1
ATOM 843 N N . PRO A 1 109 ? 10.203 7.588 2.328 1.00 79.88 109 PRO A N 1
ATOM 844 C CA . PRO A 1 109 ? 9.315 6.428 2.397 1.00 79.88 109 PRO A CA 1
ATOM 845 C C . PRO A 1 109 ? 8.575 6.325 3.736 1.00 79.88 109 PRO A C 1
ATOM 847 O O . PRO A 1 109 ? 7.435 5.873 3.791 1.00 79.88 109 PRO A O 1
ATOM 850 N N . ARG A 1 110 ? 9.202 6.782 4.827 1.00 77.06 110 ARG A N 1
ATOM 851 C CA . ARG A 1 110 ? 8.589 6.802 6.156 1.00 77.06 110 ARG A CA 1
ATOM 852 C C . ARG A 1 110 ? 7.410 7.773 6.234 1.00 77.06 110 ARG A C 1
ATOM 854 O O . ARG A 1 110 ? 6.363 7.389 6.743 1.00 77.06 110 ARG A O 1
ATOM 861 N N . GLU A 1 111 ? 7.586 9.005 5.765 1.00 77.50 111 GLU A N 1
ATOM 862 C CA . GLU A 1 111 ? 6.530 10.029 5.771 1.00 77.50 111 GLU A CA 1
ATOM 863 C C . GLU A 1 111 ? 5.351 9.602 4.893 1.00 77.50 111 GLU A C 1
ATOM 865 O O . GLU A 1 111 ? 4.196 9.717 5.303 1.00 77.50 111 GLU A O 1
ATOM 870 N N . ALA A 1 112 ? 5.640 9.008 3.732 1.00 80.81 112 ALA A N 1
ATOM 871 C CA . ALA A 1 112 ? 4.617 8.462 2.849 1.00 80.81 112 ALA A CA 1
ATOM 872 C C . ALA A 1 112 ? 3.808 7.334 3.517 1.00 80.81 112 ALA A C 1
ATOM 874 O O . ALA A 1 112 ? 2.579 7.329 3.442 1.00 80.81 112 ALA A O 1
ATOM 875 N N . VAL A 1 113 ? 4.473 6.405 4.216 1.00 75.94 113 VAL A N 1
ATOM 876 C CA . VAL A 1 113 ? 3.804 5.330 4.974 1.00 75.94 113 VAL A CA 1
ATOM 877 C C . VAL A 1 113 ? 2.928 5.897 6.092 1.00 75.94 113 VAL A C 1
ATOM 879 O O . VAL A 1 113 ? 1.797 5.444 6.277 1.00 75.94 113 VAL A O 1
ATOM 882 N N . GLU A 1 114 ? 3.416 6.897 6.826 1.00 71.50 114 GLU A N 1
ATOM 883 C CA . GLU A 1 114 ? 2.646 7.542 7.890 1.00 71.50 114 GLU A CA 1
ATOM 884 C C . GLU A 1 114 ? 1.385 8.212 7.333 1.00 71.50 114 GLU A C 1
ATOM 886 O O . GLU A 1 114 ? 0.287 7.971 7.839 1.00 71.50 114 GLU A O 1
ATOM 891 N N . PHE A 1 115 ? 1.491 8.976 6.246 1.00 79.12 115 PHE A N 1
ATOM 892 C CA . PHE A 1 115 ? 0.329 9.590 5.603 1.00 79.12 115 PHE A CA 1
ATOM 893 C C . PHE A 1 115 ? -0.666 8.548 5.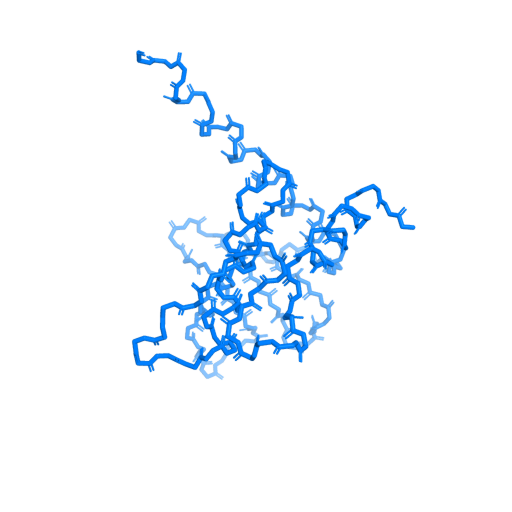062 1.00 79.12 115 PHE A C 1
ATOM 895 O O . PHE A 1 115 ? -1.867 8.643 5.324 1.00 79.12 115 PHE A O 1
ATOM 902 N N . ALA A 1 116 ? -0.176 7.503 4.386 1.00 79.44 116 ALA A N 1
ATOM 903 C CA . ALA A 1 116 ? -1.009 6.413 3.878 1.00 79.44 116 ALA A CA 1
ATOM 904 C C . ALA A 1 116 ? -1.779 5.696 5.000 1.00 79.44 116 ALA A C 1
ATOM 906 O O . ALA A 1 116 ? -2.947 5.347 4.824 1.00 79.44 116 ALA A O 1
ATOM 907 N N . SER A 1 117 ? -1.164 5.526 6.176 1.00 70.19 117 SER A N 1
ATOM 908 C CA . SER A 1 117 ? -1.829 4.918 7.334 1.00 70.19 117 SER A CA 1
ATOM 909 C C . SER A 1 117 ? -3.022 5.745 7.831 1.00 70.19 117 SER A C 1
ATOM 911 O O . SER A 1 117 ? -4.077 5.183 8.129 1.00 70.19 117 SER A O 1
ATOM 913 N N . HIS A 1 118 ? -2.902 7.078 7.842 1.00 73.56 118 HIS A N 1
ATOM 914 C CA . HIS A 1 118 ? -3.997 7.975 8.210 1.00 73.56 118 HIS A CA 1
ATOM 915 C C . HIS A 1 118 ? -5.134 7.928 7.186 1.00 73.56 118 HIS A C 1
ATOM 917 O O . HIS A 1 118 ? -6.301 7.868 7.574 1.00 73.56 118 HIS A O 1
ATOM 923 N N . LEU A 1 119 ? -4.805 7.914 5.889 1.00 77.62 119 LEU A N 1
ATOM 924 C CA . LEU A 1 119 ? -5.798 7.786 4.819 1.00 77.62 119 LEU A CA 1
ATOM 925 C C . LEU A 1 119 ? -6.583 6.478 4.931 1.00 77.62 119 LEU A C 1
ATOM 927 O O . LEU A 1 119 ? -7.811 6.482 4.871 1.00 77.62 119 LEU A O 1
ATOM 931 N N . LEU A 1 120 ? -5.881 5.366 5.140 1.00 74.50 120 LEU A N 1
ATOM 932 C CA . LEU A 1 120 ? -6.492 4.056 5.314 1.00 74.50 120 LEU A CA 1
ATOM 933 C C . LEU A 1 120 ? -7.397 4.007 6.555 1.00 74.50 120 LEU A C 1
ATOM 935 O O . LEU A 1 120 ? -8.522 3.516 6.473 1.00 74.50 120 LEU A O 1
ATOM 939 N N . ALA A 1 121 ? -6.932 4.538 7.690 1.00 68.75 121 ALA A N 1
ATOM 940 C CA . ALA A 1 121 ? -7.729 4.611 8.911 1.00 68.75 121 ALA A CA 1
ATOM 941 C C . ALA A 1 121 ? -9.005 5.446 8.707 1.00 68.75 121 ALA A C 1
ATOM 943 O O . ALA A 1 121 ? -10.085 5.042 9.139 1.00 68.75 121 ALA A O 1
ATOM 944 N N . ALA A 1 122 ? -8.903 6.579 8.005 1.00 71.25 122 ALA A N 1
ATOM 945 C CA . ALA A 1 122 ? -10.049 7.419 7.671 1.00 71.25 122 ALA A CA 1
ATOM 946 C C . ALA A 1 122 ? -11.046 6.703 6.743 1.00 71.25 122 ALA A C 1
ATOM 948 O O . ALA A 1 122 ? -12.250 6.763 6.988 1.00 71.25 122 ALA A O 1
ATOM 949 N N . ALA A 1 123 ? -10.562 5.989 5.721 1.00 74.62 123 ALA A N 1
ATOM 950 C CA . ALA A 1 123 ? -11.408 5.203 4.823 1.00 74.62 123 ALA A CA 1
ATOM 951 C C . ALA A 1 123 ? -12.171 4.103 5.581 1.00 74.62 123 ALA A C 1
ATOM 953 O O . ALA A 1 123 ? -13.386 3.988 5.441 1.00 74.62 123 ALA A O 1
ATOM 954 N N . LYS A 1 124 ? -11.484 3.360 6.459 1.00 70.25 124 LYS A N 1
ATOM 955 C CA . LYS A 1 124 ? -12.099 2.334 7.319 1.00 70.25 124 LYS A CA 1
ATOM 956 C C . LYS A 1 124 ? -13.153 2.914 8.260 1.00 70.25 124 LYS A C 1
ATOM 958 O O . LYS A 1 124 ? -14.233 2.349 8.402 1.00 70.25 124 LYS A O 1
ATOM 963 N N . ALA A 1 125 ? -12.866 4.060 8.875 1.00 70.94 125 ALA A N 1
ATOM 964 C CA . ALA A 1 125 ? -13.840 4.754 9.710 1.00 70.94 125 ALA A CA 1
ATOM 965 C C . ALA A 1 125 ? -15.081 5.183 8.907 1.00 70.94 125 ALA A C 1
ATOM 967 O O . ALA A 1 125 ? -16.198 5.056 9.401 1.00 70.94 125 ALA A O 1
ATOM 968 N N . ALA A 1 126 ? -14.902 5.652 7.668 1.00 67.81 126 ALA A N 1
ATOM 969 C CA . ALA A 1 126 ? -16.008 6.037 6.795 1.00 67.81 126 ALA A CA 1
ATOM 970 C C . ALA A 1 126 ? -16.888 4.840 6.385 1.00 67.81 126 ALA A C 1
ATOM 972 O O . ALA A 1 126 ? -18.110 4.974 6.374 1.00 67.81 126 ALA A O 1
ATOM 973 N N . GLU A 1 127 ? -16.295 3.673 6.109 1.00 71.94 127 GLU A N 1
ATOM 974 C CA . GLU A 1 127 ? -17.031 2.421 5.854 1.00 71.94 127 GLU A CA 1
ATOM 975 C C . GLU A 1 127 ? -17.871 1.987 7.068 1.00 71.94 127 GLU A C 1
ATOM 977 O O . GLU A 1 127 ? -19.009 1.559 6.910 1.00 71.94 127 GLU A O 1
ATOM 982 N N . GLY A 1 128 ? -17.352 2.138 8.291 1.00 66.06 128 GLY A N 1
ATOM 983 C CA . GLY A 1 128 ? -18.099 1.784 9.505 1.00 66.06 128 GLY A CA 1
ATOM 984 C C . GLY A 1 128 ? -19.341 2.654 9.745 1.00 66.06 128 GLY A C 1
ATOM 985 O O . GLY A 1 128 ? -20.337 2.186 10.290 1.00 66.06 128 GLY A O 1
ATO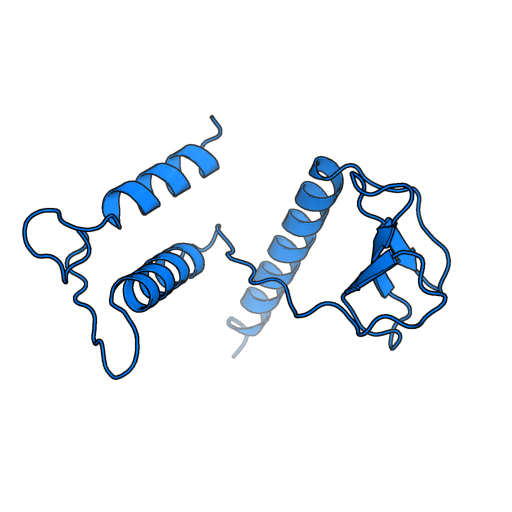M 986 N N . VAL A 1 129 ? -19.322 3.915 9.298 1.00 59.72 129 VAL A N 1
ATOM 987 C CA . VAL A 1 129 ? -20.472 4.831 9.418 1.00 59.72 129 VAL A CA 1
ATOM 988 C C . VAL A 1 129 ? -21.622 4.430 8.489 1.00 59.72 129 VAL A C 1
ATOM 990 O O . VAL A 1 129 ? -22.779 4.698 8.808 1.00 59.72 129 VAL A O 1
ATOM 993 N N . THR A 1 130 ? -21.342 3.785 7.353 1.00 53.78 130 THR A N 1
ATOM 994 C CA . THR A 1 130 ? -22.390 3.365 6.409 1.00 53.78 130 THR A CA 1
ATOM 995 C C . THR A 1 130 ? -23.050 2.040 6.792 1.00 53.78 130 THR A C 1
ATOM 997 O O . THR A 1 130 ? -24.167 1.794 6.347 1.00 53.78 130 THR A O 1
ATOM 1000 N N . SER A 1 131 ? -22.421 1.213 7.636 1.00 50.53 131 SER A N 1
ATOM 1001 C CA . SER A 1 131 ? -22.959 -0.087 8.070 1.00 50.53 131 SER A CA 1
ATOM 1002 C C . SER A 1 131 ? -23.868 -0.043 9.306 1.00 50.53 131 SER A C 1
ATOM 1004 O O . SER A 1 131 ? -24.657 -0.963 9.493 1.00 50.53 131 SER A O 1
ATOM 1006 N N . ASP A 1 132 ? -23.800 1.013 10.124 1.00 50.00 132 ASP A N 1
ATOM 1007 C CA . ASP A 1 132 ? -24.619 1.174 11.345 1.00 50.00 132 ASP A CA 1
ATOM 1008 C C . ASP A 1 132 ? -25.887 2.034 11.121 1.00 50.00 132 ASP A C 1
ATOM 1010 O O . ASP A 1 132 ? -26.559 2.443 12.072 1.00 50.00 132 ASP A O 1
ATOM 1014 N N . GLY A 1 133 ? -26.195 2.354 9.858 1.00 46.88 133 GLY A N 1
ATOM 1015 C CA . GLY A 1 133 ? -27.243 3.296 9.450 1.00 46.88 133 GLY A CA 1
ATOM 1016 C C . GLY A 1 133 ? -28.440 2.711 8.689 1.00 46.88 133 GLY A C 1
ATOM 1017 O O . GLY A 1 133 ? -29.260 3.503 8.220 1.00 46.88 133 GLY A O 1
ATOM 1018 N N . GLU A 1 134 ? -28.563 1.383 8.568 1.00 41.66 134 GLU A N 1
ATOM 1019 C CA . GLU A 1 134 ? -29.765 0.689 8.052 1.00 41.66 134 GLU A CA 1
ATOM 1020 C C . GLU A 1 134 ? -30.481 -0.132 9.134 1.00 41.66 134 GLU A C 1
ATOM 1022 O O . GLU A 1 134 ? -29.821 -0.948 9.818 1.00 41.66 134 GLU A O 1
#

Sequence (134 aa):
MSAVEDRLAATLAKHQFSYFNEVDCRCGWVADLGDCSLAQAHAAHVAAVIASSDDLAVIELPKPNEREDDDTATTWGEAYNNLQVGVHDEYADQVQVWVDYEPIEPWSPREAVEFASHLLAAAKAAEGVTSDGE

Radius of gyration: 19.37 Å; chains: 1; bounding box: 46×53×43 Å

Organism: Tsukamurella paurometabola (NCBI:txid2061)

Secondary structure (DSSP, 8-state):
--HHHHHHHHHHHHTSBPSSSTTBBTTS-B---TTS-HHHHHHHHHHHHHHTSTT----PPPPPPPPPTT--EEEES-GGGTEEEEEEGGGTTSBEEEETTEEP-PBPHHHHHHHHHHHHHHHHHHHHHHHS--

Foldseek 3Di:
DDPVVVVLVVLVVCQDDDPPDNADGNVGDGFPCVPHDSVVSSVVVSQVSQCPDLQGHDDDDDDWDDDDPPDQWTWDDDPPQQWIWTAGNVRNQWIWITHVNRIDDTHGPVVVVVVVSVVVVVVSVVVVVVVVPD